Protein AF-A0A3D5H996-F1 (afdb_monomer)

Sequence (62 aa):
EPLPMNRFRPNLVVRGCAPYAEDLWNDIQIGDVRLHVVKPCERCAITTVNQLTGEKGKEPLR

pLDDT: mean 93.14, std 6.09, range [61.25, 98.19]

Structure (mmCIF, N/CA/C/O backbone):
data_AF-A0A3D5H996-F1
#
_entry.id   AF-A0A3D5H996-F1
#
loop_
_atom_site.group_PDB
_atom_site.id
_atom_site.type_symbol
_atom_site.label_atom_id
_atom_site.label_alt_id
_atom_site.label_comp_id
_atom_site.label_asym_id
_atom_site.label_entity_id
_atom_site.label_seq_id
_atom_site.pdbx_PDB_ins_code
_atom_site.Cartn_x
_atom_site.Cartn_y
_atom_site.Cartn_z
_atom_site.occupancy
_atom_site.B_iso_or_equiv
_atom_site.auth_seq_id
_atom_site.auth_comp_id
_atom_site.auth_asym_id
_atom_site.auth_atom_id
_atom_site.pdbx_PDB_model_num
ATOM 1 N N . GLU A 1 1 ? 16.332 4.816 -7.288 1.00 69.81 1 GLU A N 1
ATOM 2 C CA . GLU A 1 1 ? 15.252 5.825 -7.269 1.00 69.81 1 GLU A CA 1
ATOM 3 C C . GLU A 1 1 ? 14.065 5.245 -6.505 1.00 69.81 1 GLU A C 1
ATOM 5 O O . GLU A 1 1 ? 13.839 4.045 -6.651 1.00 69.81 1 GLU A O 1
ATOM 10 N N . PRO A 1 2 ? 13.375 6.009 -5.638 1.00 83.81 2 PRO A N 1
ATOM 11 C CA . PRO A 1 2 ? 12.216 5.496 -4.909 1.00 83.81 2 PRO A CA 1
ATOM 12 C C . PRO A 1 2 ? 11.100 5.076 -5.872 1.00 83.81 2 PRO A C 1
ATOM 14 O O . PRO A 1 2 ? 10.837 5.752 -6.867 1.00 83.81 2 PRO A O 1
ATOM 17 N N . LEU A 1 3 ? 10.428 3.961 -5.575 1.00 86.62 3 LEU A N 1
ATOM 18 C CA . LEU A 1 3 ? 9.315 3.493 -6.396 1.00 86.62 3 LEU A CA 1
ATOM 19 C C . LEU A 1 3 ? 8.110 4.435 -6.214 1.00 86.62 3 LEU A C 1
ATOM 21 O O . LEU A 1 3 ? 7.707 4.685 -5.076 1.00 86.62 3 LEU A O 1
ATOM 25 N N . PRO A 1 4 ? 7.506 4.959 -7.295 1.00 91.19 4 PRO A N 1
ATOM 26 C CA . PRO A 1 4 ? 6.383 5.875 -7.1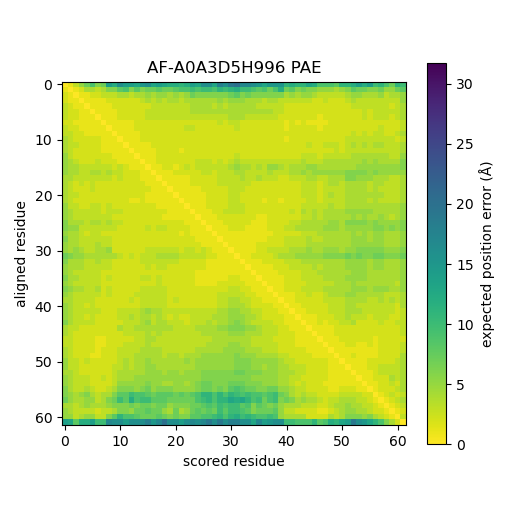63 1.00 91.19 4 PRO A CA 1
ATOM 27 C C . PRO A 1 4 ? 5.120 5.148 -6.679 1.00 91.19 4 PRO A C 1
ATOM 29 O O . PRO A 1 4 ? 4.823 4.025 -7.093 1.00 91.19 4 PRO A O 1
ATOM 32 N N . MET A 1 5 ? 4.326 5.829 -5.845 1.00 92.62 5 MET A N 1
ATOM 33 C CA . MET A 1 5 ? 3.111 5.259 -5.240 1.00 92.62 5 MET A CA 1
ATOM 34 C C . MET A 1 5 ? 2.047 4.831 -6.256 1.00 92.62 5 MET A C 1
ATOM 36 O O . MET A 1 5 ? 1.260 3.926 -5.981 1.00 92.62 5 MET A O 1
ATOM 40 N N . ASN A 1 6 ? 2.027 5.437 -7.446 1.00 93.44 6 ASN A N 1
ATOM 41 C CA . ASN A 1 6 ? 1.057 5.105 -8.492 1.00 93.44 6 ASN A CA 1
ATOM 42 C C . ASN A 1 6 ? 1.150 3.641 -8.963 1.00 93.44 6 ASN A C 1
ATOM 44 O O . ASN A 1 6 ? 0.150 3.099 -9.432 1.00 93.44 6 ASN A O 1
ATOM 48 N N . ARG A 1 7 ? 2.293 2.965 -8.771 1.00 93.19 7 ARG A N 1
ATOM 49 C CA . ARG A 1 7 ? 2.440 1.531 -9.070 1.00 93.19 7 ARG A CA 1
ATOM 50 C C . ARG A 1 7 ? 1.544 0.642 -8.209 1.00 93.19 7 ARG A C 1
ATOM 52 O O . ARG A 1 7 ? 1.140 -0.425 -8.657 1.00 93.19 7 ARG A O 1
ATOM 59 N N . PHE A 1 8 ? 1.198 1.091 -7.004 1.00 94.44 8 PHE A N 1
ATOM 60 C CA . PHE A 1 8 ? 0.326 0.371 -6.071 1.00 94.44 8 PHE A CA 1
ATOM 61 C C . PHE A 1 8 ? -1.158 0.711 -6.245 1.00 94.44 8 PHE A C 1
ATOM 63 O O . PHE A 1 8 ? -1.993 0.144 -5.542 1.00 94.44 8 PHE A O 1
ATOM 70 N N . ARG A 1 9 ? -1.475 1.633 -7.169 1.00 94.81 9 ARG A N 1
ATOM 71 C CA . ARG A 1 9 ? -2.831 2.086 -7.515 1.00 94.81 9 ARG A CA 1
ATOM 72 C C . ARG A 1 9 ? -3.727 2.390 -6.295 1.00 94.81 9 ARG A C 1
ATOM 74 O O . ARG A 1 9 ? -4.855 1.899 -6.243 1.00 94.81 9 ARG A O 1
ATOM 81 N N . PRO A 1 10 ? -3.250 3.167 -5.302 1.00 95.69 10 PRO A N 1
ATOM 82 C CA . PRO A 1 10 ? -4.080 3.541 -4.165 1.00 95.69 10 PRO A CA 1
ATOM 83 C C . PRO A 1 10 ? -5.162 4.542 -4.589 1.00 95.69 10 PRO A C 1
ATOM 85 O O . PRO A 1 10 ? -4.939 5.369 -5.471 1.00 95.69 10 PRO A O 1
ATOM 88 N N . ASN A 1 11 ? -6.306 4.514 -3.904 1.00 9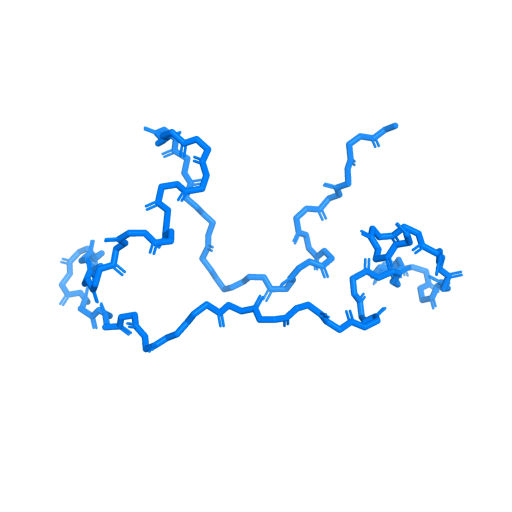5.75 11 ASN A N 1
ATOM 89 C CA . ASN A 1 11 ? -7.297 5.596 -3.977 1.00 95.75 11 ASN A CA 1
ATOM 90 C C . ASN A 1 11 ? -7.003 6.699 -2.946 1.00 95.75 11 ASN A C 1
ATOM 92 O O . ASN A 1 11 ? -7.296 7.865 -3.184 1.00 95.75 11 ASN A O 1
ATOM 96 N N . LEU A 1 12 ? -6.406 6.328 -1.808 1.00 94.94 12 LEU A N 1
ATOM 97 C CA . LEU A 1 12 ? -6.075 7.213 -0.692 1.00 94.94 12 LEU A CA 1
ATOM 98 C C . LEU A 1 12 ? -4.614 6.990 -0.287 1.00 94.94 12 LEU A C 1
ATOM 100 O O . LEU A 1 12 ? -4.175 5.848 -0.167 1.00 94.94 12 LEU A O 1
ATOM 104 N N . VAL A 1 13 ? -3.867 8.076 -0.078 1.00 95.44 13 VAL A N 1
ATOM 105 C CA . VAL A 1 13 ? -2.474 8.049 0.395 1.00 95.44 13 VAL A CA 1
ATOM 106 C C . VAL A 1 13 ? -2.379 8.906 1.651 1.00 95.44 13 VAL A C 1
ATOM 108 O O . VAL A 1 13 ? -2.690 10.095 1.610 1.00 95.44 13 VAL A O 1
ATOM 111 N N . VAL A 1 14 ? -1.941 8.305 2.756 1.00 95.00 14 VAL A N 1
ATOM 112 C CA . VAL A 1 14 ? -1.844 8.949 4.074 1.00 95.00 14 VAL A CA 1
ATOM 113 C C . VAL A 1 14 ? -0.375 9.245 4.397 1.00 95.00 14 VAL A C 1
ATOM 115 O O . VAL A 1 14 ? 0.523 8.534 3.950 1.00 95.00 14 VAL A O 1
ATOM 118 N N . ARG A 1 15 ? -0.110 10.327 5.136 1.00 95.75 15 ARG A N 1
ATOM 119 C CA . ARG A 1 15 ? 1.228 10.716 5.617 1.00 95.75 15 ARG A CA 1
ATOM 120 C C . ARG A 1 15 ? 1.171 11.016 7.115 1.00 95.75 15 ARG A C 1
ATOM 122 O O . ARG A 1 15 ? 0.105 11.335 7.628 1.00 95.75 15 ARG A O 1
ATOM 129 N N . GLY A 1 16 ? 2.322 10.979 7.787 1.00 96.50 16 GLY A N 1
ATOM 130 C CA . GLY A 1 16 ? 2.427 11.326 9.212 1.00 96.50 16 GLY A CA 1
ATOM 131 C C . GLY A 1 16 ? 2.121 10.173 10.172 1.00 96.50 16 GLY A C 1
ATOM 132 O O . GLY A 1 16 ? 1.852 10.416 11.342 1.00 96.50 16 GLY A O 1
ATOM 133 N N . CYS A 1 17 ? 2.170 8.931 9.694 1.00 96.12 17 CYS A N 1
ATOM 134 C CA . CYS A 1 17 ? 2.031 7.725 10.504 1.00 96.12 17 CYS A CA 1
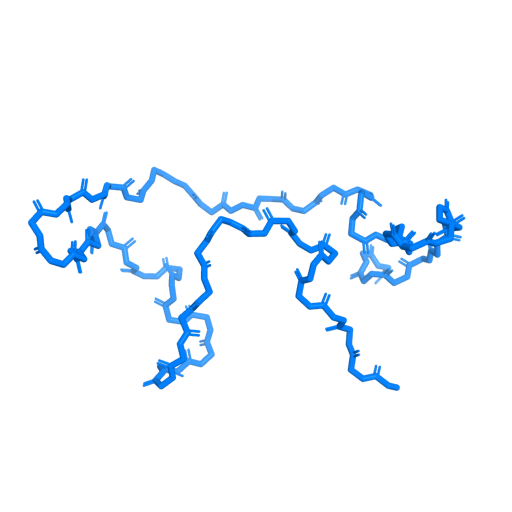ATOM 135 C C . CYS A 1 17 ? 3.318 6.888 10.469 1.00 96.12 17 CYS A C 1
ATOM 137 O O . CYS A 1 17 ? 4.200 7.114 9.634 1.00 96.12 17 CYS A O 1
ATOM 139 N N . ALA A 1 18 ? 3.427 5.922 11.383 1.00 97.56 18 ALA A N 1
ATOM 140 C CA . ALA A 1 18 ? 4.497 4.931 11.334 1.00 97.56 18 ALA A CA 1
ATOM 141 C C . ALA A 1 18 ? 4.403 4.088 10.040 1.00 97.56 18 ALA A C 1
ATOM 143 O O . ALA A 1 18 ? 3.308 3.951 9.484 1.00 97.56 18 ALA A O 1
ATOM 144 N N . PRO A 1 19 ? 5.521 3.518 9.549 1.00 95.75 19 PRO A N 1
ATOM 145 C CA . PRO A 1 19 ? 5.489 2.572 8.435 1.00 95.75 19 PRO A CA 1
ATOM 146 C C . PRO A 1 19 ? 4.526 1.413 8.714 1.00 95.75 19 PRO A C 1
ATOM 148 O O . PRO A 1 19 ? 4.556 0.861 9.814 1.00 95.75 19 PRO A O 1
ATOM 151 N N . TYR A 1 20 ? 3.708 1.050 7.723 1.00 94.44 20 TYR A N 1
ATOM 152 C CA . TYR A 1 20 ? 2.718 -0.035 7.804 1.00 94.44 20 TYR A CA 1
ATOM 153 C C . TYR A 1 20 ? 1.643 0.153 8.888 1.00 94.44 20 TYR A C 1
ATOM 155 O O . TYR A 1 20 ? 0.971 -0.801 9.274 1.00 94.44 20 TYR A O 1
ATOM 163 N N . ALA A 1 21 ? 1.456 1.375 9.404 1.00 96.44 21 ALA A N 1
ATOM 164 C CA . ALA A 1 21 ? 0.419 1.645 10.398 1.00 96.44 21 ALA A CA 1
ATOM 165 C C . ALA A 1 21 ? -0.986 1.278 9.890 1.00 96.44 21 ALA A C 1
ATOM 167 O O . ALA A 1 21 ? -1.841 0.909 10.693 1.00 96.44 21 ALA A O 1
ATOM 168 N N . GLU A 1 22 ? -1.206 1.355 8.575 1.00 95.50 22 GLU A N 1
ATOM 169 C CA . GLU A 1 22 ? -2.468 1.014 7.927 1.00 95.50 22 GLU A CA 1
ATOM 170 C C . GLU A 1 22 ? -2.887 -0.446 8.104 1.00 95.50 22 GLU A C 1
ATOM 172 O O . GLU A 1 22 ? -4.083 -0.729 8.093 1.00 95.50 22 GLU A O 1
ATOM 177 N N . ASP A 1 23 ? -1.939 -1.356 8.338 1.00 95.56 23 ASP A N 1
ATOM 178 C CA . ASP A 1 23 ? -2.229 -2.781 8.521 1.00 95.56 23 ASP A CA 1
ATOM 179 C C . ASP A 1 23 ? -2.989 -3.060 9.830 1.00 95.56 23 ASP A C 1
ATOM 181 O O . ASP A 1 23 ? -3.593 -4.120 9.987 1.00 95.56 23 ASP A O 1
ATOM 185 N N . LEU A 1 24 ? -2.974 -2.107 10.770 1.00 95.44 24 LEU A N 1
ATOM 186 C CA . LEU A 1 24 ? -3.654 -2.198 12.066 1.00 95.44 24 LEU A CA 1
ATOM 187 C C . LEU A 1 24 ? -4.957 -1.388 12.123 1.00 95.44 24 LEU A C 1
ATOM 189 O O . LEU A 1 24 ? -5.633 -1.383 13.155 1.00 95.44 24 LEU A O 1
ATOM 193 N N . TRP A 1 25 ? -5.309 -0.660 11.062 1.00 96.19 25 TRP A N 1
ATOM 194 C CA . TRP A 1 25 ? -6.535 0.133 11.039 1.00 96.19 25 TRP A CA 1
ATOM 195 C C . TRP A 1 25 ? -7.728 -0.764 10.730 1.00 96.19 25 TRP A C 1
ATOM 197 O O . TRP A 1 25 ? -7.752 -1.429 9.703 1.00 96.19 25 TRP A O 1
ATOM 207 N N . ASN A 1 26 ? -8.745 -0.734 11.591 1.00 97.50 26 ASN A N 1
ATOM 208 C CA . ASN A 1 26 ? -10.028 -1.392 11.323 1.00 97.50 26 ASN A CA 1
ATOM 209 C C . ASN A 1 26 ? -11.031 -0.419 10.69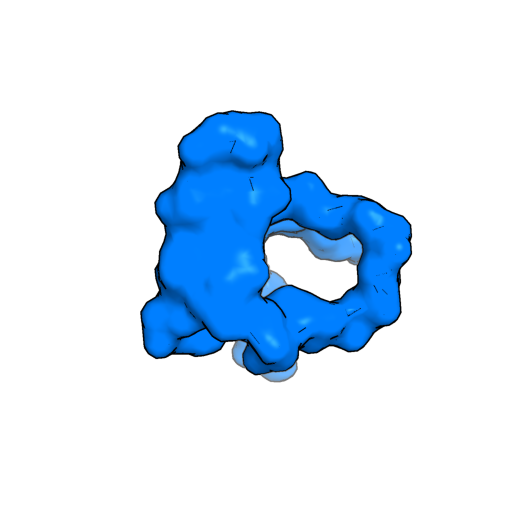0 1.00 97.50 26 ASN A C 1
ATOM 211 O O . ASN A 1 26 ? -11.803 -0.795 9.813 1.00 97.50 26 ASN A O 1
ATOM 215 N N . ASP A 1 27 ? -10.980 0.852 11.088 1.00 97.31 27 ASP A N 1
ATOM 216 C CA . ASP A 1 27 ? -11.896 1.896 10.641 1.00 97.31 27 ASP A CA 1
ATOM 217 C C . ASP A 1 27 ? -11.125 3.188 10.360 1.00 97.31 27 ASP A C 1
ATOM 219 O O . ASP A 1 27 ? -10.211 3.563 11.098 1.00 97.31 27 ASP A O 1
ATOM 223 N N . ILE A 1 28 ? -11.504 3.881 9.287 1.00 96.88 28 ILE A N 1
ATOM 224 C CA . ILE A 1 28 ? -10.914 5.151 8.859 1.00 96.88 28 ILE A CA 1
ATOM 225 C C . ILE A 1 28 ? -12.037 6.184 8.739 1.00 96.88 28 ILE A C 1
ATOM 227 O O . ILE A 1 28 ? -13.020 5.969 8.026 1.00 96.88 28 ILE A O 1
ATOM 231 N N . GLN A 1 29 ? -11.873 7.325 9.408 1.00 97.56 29 GLN A N 1
ATOM 232 C CA . GLN A 1 29 ? -12.757 8.486 9.293 1.00 97.56 29 GLN A CA 1
ATOM 233 C C . GLN A 1 29 ? -12.046 9.600 8.519 1.00 97.56 29 GLN A C 1
ATOM 235 O O . GLN A 1 29 ? -10.952 10.017 8.897 1.00 97.56 29 GLN A O 1
ATOM 240 N N . ILE A 1 30 ? -12.685 10.117 7.468 1.00 96.81 30 ILE A N 1
ATOM 241 C CA . ILE A 1 30 ? -12.202 11.266 6.691 1.00 96.81 30 ILE A CA 1
ATOM 242 C C . ILE A 1 30 ? -13.354 12.264 6.550 1.00 96.81 30 ILE A C 1
ATOM 244 O O . ILE A 1 30 ? -14.282 12.039 5.773 1.00 96.81 30 ILE A O 1
ATOM 248 N N . GLY A 1 31 ? -13.317 13.362 7.312 1.00 96.56 31 GLY A N 1
ATOM 249 C CA . GLY A 1 31 ? -14.455 14.285 7.403 1.00 96.56 31 GLY A CA 1
ATOM 250 C C . GLY A 1 31 ? -15.684 13.547 7.932 1.00 96.56 31 GLY A C 1
ATOM 251 O O . GLY A 1 31 ? -15.604 12.954 9.002 1.00 96.56 31 GLY A O 1
ATOM 252 N N . ASP A 1 32 ? -16.763 13.500 7.150 1.00 98.12 32 ASP A N 1
ATOM 253 C CA . ASP A 1 32 ? -17.999 12.770 7.481 1.00 98.12 32 ASP A CA 1
ATOM 254 C C . ASP A 1 32 ? -18.047 11.335 6.915 1.00 98.12 32 ASP A C 1
ATOM 256 O O . ASP A 1 32 ? -18.977 10.577 7.197 1.00 98.12 32 ASP A O 1
ATOM 260 N N . VAL A 1 33 ? -17.044 10.926 6.130 1.00 98.19 33 VAL A N 1
ATOM 261 C CA . VAL A 1 33 ? -17.003 9.605 5.485 1.00 98.19 33 VAL A CA 1
ATOM 262 C C . VAL A 1 33 ? -16.330 8.576 6.391 1.00 98.19 33 VAL A C 1
ATOM 26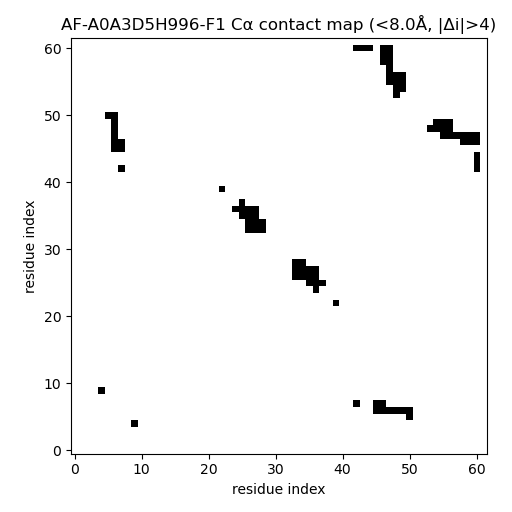4 O O . VAL A 1 33 ? -15.203 8.780 6.847 1.00 98.19 33 VAL A O 1
ATOM 267 N N . ARG A 1 34 ? -17.002 7.434 6.588 1.00 97.88 34 ARG A N 1
ATOM 268 C CA . ARG A 1 34 ? -16.466 6.248 7.273 1.00 97.88 34 ARG A CA 1
ATOM 269 C C . ARG A 1 34 ? -16.150 5.134 6.294 1.00 97.88 34 ARG A C 1
ATOM 271 O O . ARG A 1 34 ? -16.988 4.777 5.471 1.00 97.88 34 ARG A O 1
ATOM 278 N N . LEU A 1 35 ? -14.959 4.567 6.429 1.00 97.81 35 LEU A N 1
ATOM 279 C CA . LEU A 1 35 ? -14.486 3.418 5.670 1.00 97.81 35 LEU A CA 1
ATOM 280 C C . LEU A 1 35 ? -14.109 2.313 6.653 1.00 97.81 35 LEU A C 1
ATOM 282 O O . LEU A 1 35 ? -13.390 2.569 7.615 1.00 97.81 35 LEU A O 1
ATOM 286 N N . HIS A 1 36 ? -14.560 1.093 6.383 1.00 97.69 36 HIS A N 1
ATOM 287 C CA . HIS A 1 36 ? -14.133 -0.091 7.119 1.00 97.69 36 HIS A CA 1
ATOM 288 C C . HIS A 1 36 ? -13.048 -0.826 6.326 1.00 97.69 36 HIS A C 1
ATOM 290 O O . HIS A 1 36 ? -13.192 -1.039 5.116 1.00 97.69 36 HIS A O 1
ATOM 296 N N . VAL A 1 37 ? -11.958 -1.203 6.988 1.00 96.81 37 VAL A N 1
ATOM 297 C CA . VAL A 1 37 ? -10.829 -1.897 6.364 1.00 96.81 37 VAL A CA 1
ATOM 298 C C . VAL A 1 37 ? -11.112 -3.393 6.368 1.00 96.81 37 VAL A C 1
ATOM 300 O O . VAL A 1 37 ? -11.055 -4.058 7.393 1.00 96.81 37 VAL A O 1
ATOM 303 N N . VAL A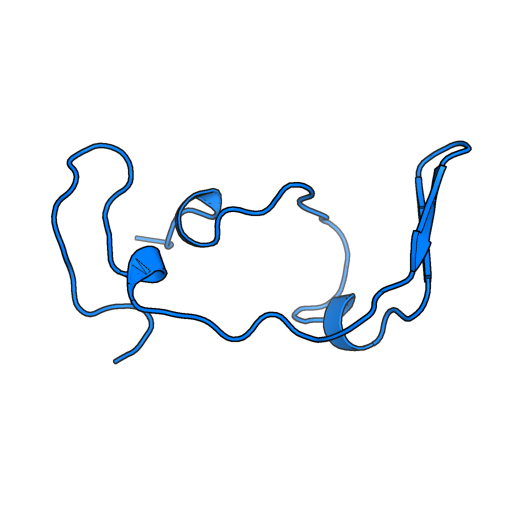 1 38 ? -11.430 -3.933 5.192 1.00 96.50 38 VAL A N 1
ATOM 304 C CA . VAL A 1 38 ? -11.876 -5.330 5.073 1.00 96.50 38 VAL A CA 1
ATOM 305 C C . VAL A 1 38 ? 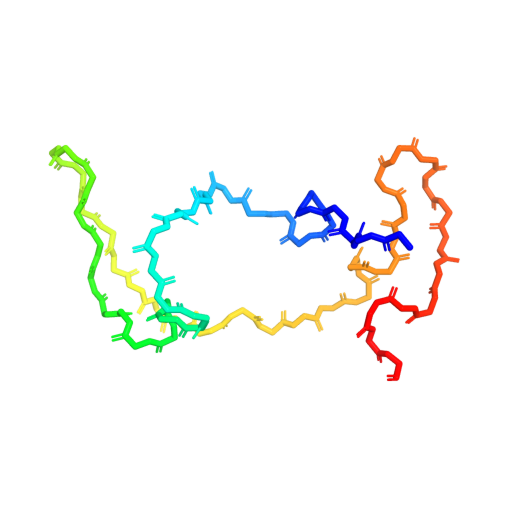-10.711 -6.318 5.122 1.00 96.50 38 VAL A C 1
ATOM 307 O O . VAL A 1 38 ? -10.827 -7.380 5.727 1.00 96.50 38 VAL A O 1
ATOM 310 N N . LYS A 1 39 ? -9.608 -6.018 4.427 1.00 94.88 39 LYS A N 1
ATOM 311 C CA . LYS A 1 39 ? -8.436 -6.899 4.358 1.00 94.88 39 LYS A CA 1
ATOM 312 C C . LYS A 1 39 ? -7.188 -6.177 3.833 1.00 94.88 39 LYS A C 1
ATOM 314 O O . LYS A 1 39 ? -7.336 -5.218 3.067 1.00 94.88 39 LYS A O 1
ATOM 319 N N . PRO A 1 40 ? -5.981 -6.699 4.123 1.00 94.31 40 PRO A N 1
ATOM 320 C CA . PRO A 1 40 ? -4.756 -6.288 3.445 1.00 94.31 40 PRO A CA 1
ATOM 321 C C . PRO A 1 40 ? -4.819 -6.487 1.923 1.00 94.31 40 PRO A C 1
ATOM 323 O O . PRO A 1 40 ? -5.500 -7.378 1.400 1.00 94.31 40 PRO A O 1
ATOM 326 N N . CYS A 1 41 ? -4.077 -5.652 1.193 1.00 93.88 41 CYS A N 1
ATOM 327 C CA . CYS A 1 41 ? -3.990 -5.716 -0.264 1.00 93.88 41 CYS A CA 1
ATOM 328 C C . CYS A 1 41 ? -2.792 -6.566 -0.702 1.00 93.88 41 CYS A C 1
ATOM 330 O O . CYS A 1 41 ? -1.656 -6.091 -0.744 1.00 93.88 41 CYS A O 1
ATOM 332 N N . GLU A 1 42 ? -3.062 -7.812 -1.084 1.00 93.31 42 GLU A N 1
ATOM 333 C CA . GLU A 1 42 ? -2.076 -8.665 -1.747 1.00 93.31 42 GLU A CA 1
ATOM 334 C C . GLU A 1 42 ? -1.628 -8.037 -3.070 1.00 93.31 42 GLU A C 1
ATOM 336 O O . GLU A 1 42 ? -2.435 -7.542 -3.866 1.00 93.31 42 GLU A O 1
ATOM 341 N N . ARG A 1 43 ? -0.316 -8.033 -3.308 1.00 94.19 43 ARG A N 1
ATOM 342 C CA . ARG A 1 43 ? 0.265 -7.382 -4.482 1.00 94.19 43 ARG A CA 1
ATOM 343 C C . ARG A 1 43 ? 0.401 -8.376 -5.628 1.00 94.19 43 ARG A C 1
ATOM 345 O O . ARG A 1 43 ? 0.968 -9.450 -5.473 1.00 94.19 43 ARG A O 1
ATOM 352 N N . CYS A 1 44 ? -0.089 -7.980 -6.798 1.00 93.00 44 CYS A N 1
ATOM 353 C CA . CYS A 1 44 ? 0.066 -8.721 -8.045 1.00 93.00 44 CYS A CA 1
ATOM 354 C C . CYS A 1 44 ? 1.054 -8.014 -8.981 1.00 93.00 44 CYS A C 1
ATOM 356 O O . CYS A 1 44 ? 1.404 -6.853 -8.761 1.00 93.00 44 CYS A O 1
ATOM 358 N N . ALA A 1 45 ? 1.439 -8.687 -10.071 1.00 93.94 45 ALA A N 1
ATOM 359 C CA . ALA A 1 45 ? 2.437 -8.236 -11.050 1.00 93.94 45 ALA A CA 1
ATOM 360 C C . ALA A 1 45 ? 2.238 -6.815 -11.617 1.00 93.94 45 ALA A C 1
ATOM 362 O O . ALA A 1 45 ? 3.165 -6.249 -12.184 1.00 93.94 45 ALA A O 1
ATOM 363 N N . ILE A 1 46 ? 1.061 -6.205 -11.452 1.00 93.31 46 ILE A N 1
ATOM 364 C CA . ILE A 1 46 ? 0.807 -4.812 -11.838 1.00 93.31 46 ILE A CA 1
ATOM 365 C C . ILE A 1 46 ? 1.785 -3.833 -11.180 1.00 93.31 46 ILE A C 1
ATOM 367 O O . ILE A 1 46 ? 2.175 -2.856 -11.819 1.00 93.31 46 ILE A O 1
ATOM 371 N N . THR A 1 47 ?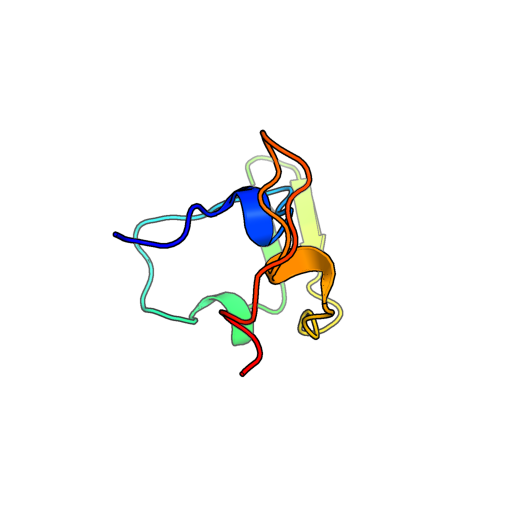 2.248 -4.103 -9.956 1.00 94.50 47 THR A N 1
ATOM 372 C CA . THR A 1 47 ? 3.232 -3.235 -9.289 1.00 94.50 47 THR A CA 1
ATOM 373 C C . THR A 1 47 ? 4.578 -3.187 -10.020 1.00 94.50 47 THR A C 1
ATOM 375 O O . THR A 1 47 ? 5.330 -2.225 -9.849 1.00 94.50 47 THR A O 1
ATOM 378 N N . THR A 1 48 ? 4.878 -4.158 -10.892 1.00 94.62 48 THR A N 1
ATOM 379 C CA . THR A 1 48 ? 6.118 -4.174 -11.680 1.00 94.62 48 THR A CA 1
ATOM 380 C C . THR A 1 48 ? 6.025 -3.393 -12.992 1.00 94.62 48 THR A C 1
ATOM 382 O O . THR A 1 48 ? 7.044 -3.161 -13.645 1.00 94.62 48 THR A O 1
ATOM 385 N N . VAL A 1 49 ? 4.835 -2.907 -13.357 1.00 93.62 49 VAL A N 1
ATOM 386 C CA . VAL A 1 49 ? 4.593 -2.137 -14.584 1.00 93.62 49 VAL A CA 1
ATOM 387 C C . VAL A 1 49 ? 4.862 -0.649 -14.355 1.00 93.62 49 VAL A C 1
ATOM 389 O O . VAL A 1 49 ? 4.299 -0.033 -13.443 1.00 93.62 49 VAL A O 1
ATOM 392 N N . ASN A 1 50 ? 5.686 -0.042 -15.212 1.00 92.31 50 ASN A N 1
ATOM 393 C CA . ASN A 1 50 ? 5.788 1.412 -15.303 1.00 92.31 50 ASN A CA 1
ATOM 394 C C . ASN A 1 50 ? 4.466 1.975 -15.848 1.00 92.31 50 ASN A C 1
ATOM 396 O O . ASN A 1 50 ? 4.113 1.731 -16.996 1.00 92.31 50 ASN A O 1
ATOM 400 N N . GLN A 1 51 ? 3.737 2.736 -15.029 1.00 91.12 51 GLN A N 1
ATOM 401 C CA . GLN A 1 51 ? 2.406 3.235 -15.392 1.00 91.12 51 GLN A CA 1
ATOM 402 C C . GLN A 1 51 ? 2.427 4.309 -16.496 1.00 91.12 51 GLN A C 1
ATOM 404 O O . GLN A 1 51 ? 1.381 4.580 -17.073 1.00 91.12 51 GLN A O 1
ATOM 409 N N . LEU A 1 52 ? 3.585 4.916 -16.789 1.00 91.12 52 LEU A N 1
ATOM 410 C CA . LEU A 1 52 ? 3.731 5.899 -17.866 1.00 91.12 52 LEU A CA 1
ATOM 411 C C . LEU A 1 52 ? 4.076 5.235 -19.206 1.00 91.12 52 LEU A C 1
ATOM 413 O O . LEU A 1 52 ? 3.505 5.600 -20.227 1.00 91.12 52 LEU A O 1
ATOM 417 N N . THR A 1 53 ? 5.004 4.273 -19.207 1.00 93.31 53 THR A N 1
ATOM 418 C CA . THR A 1 53 ? 5.523 3.650 -20.443 1.00 93.31 53 THR A CA 1
ATOM 419 C C . THR A 1 53 ? 4.864 2.314 -20.783 1.00 93.31 53 THR A C 1
ATOM 421 O O . THR A 1 53 ? 4.944 1.858 -21.918 1.00 93.31 53 THR A O 1
ATOM 424 N N . GLY A 1 54 ? 4.225 1.658 -19.812 1.00 93.31 54 GLY A N 1
ATOM 425 C CA . GLY A 1 54 ? 3.677 0.306 -19.952 1.00 93.31 54 GLY A CA 1
ATOM 426 C C . GLY A 1 54 ? 4.719 -0.815 -19.851 1.00 93.31 54 GLY A C 1
ATOM 427 O O . GLY A 1 54 ? 4.367 -1.993 -19.921 1.00 93.31 54 GLY A O 1
ATOM 428 N N . GLU A 1 55 ? 5.996 -0.485 -19.657 1.00 94.69 55 GLU A N 1
ATOM 429 C CA . GLU A 1 55 ? 7.074 -1.472 -19.594 1.00 94.69 55 GLU A CA 1
ATOM 430 C C . GLU A 1 55 ? 7.020 -2.301 -18.305 1.00 94.69 55 GLU A C 1
ATOM 432 O O . GLU A 1 55 ? 6.814 -1.780 -17.202 1.00 94.69 55 GLU A O 1
ATOM 437 N N . LYS A 1 56 ? 7.239 -3.614 -18.441 1.00 93.12 56 LYS A N 1
ATOM 438 C CA . LYS A 1 56 ? 7.259 -4.567 -17.325 1.00 93.12 56 LYS A CA 1
ATOM 439 C C . LYS A 1 56 ? 8.663 -4.689 -16.744 1.00 93.12 56 LYS A C 1
ATOM 441 O O . LYS A 1 56 ? 9.613 -5.009 -17.453 1.00 93.12 56 LYS A O 1
ATOM 446 N N . GLY A 1 57 ? 8.768 -4.501 -15.435 1.00 90.00 57 GLY A N 1
ATOM 447 C CA . GLY A 1 57 ? 9.955 -4.791 -14.641 1.00 90.00 57 GLY A CA 1
ATOM 448 C C . GLY A 1 57 ? 9.787 -6.047 -13.790 1.00 90.00 57 GLY A C 1
ATOM 449 O O . GLY A 1 57 ? 8.817 -6.798 -13.922 1.00 90.00 57 GLY A O 1
ATOM 450 N N . LYS A 1 58 ? 10.750 -6.260 -12.894 1.00 86.00 58 LYS A N 1
ATOM 451 C CA . LYS A 1 58 ? 10.734 -7.365 -11.928 1.00 86.00 58 LYS A CA 1
ATOM 452 C C . LYS A 1 58 ? 10.538 -6.901 -10.476 1.00 86.00 58 LYS A C 1
ATOM 454 O O . LYS A 1 58 ? 9.869 -7.585 -9.716 1.00 86.00 58 LYS A O 1
ATOM 459 N N . GLU A 1 59 ? 11.027 -5.716 -10.127 1.00 86.31 59 GLU A N 1
ATOM 460 C CA . GLU A 1 59 ? 10.706 -5.045 -8.862 1.00 86.31 59 GLU A CA 1
ATOM 461 C C . GLU A 1 59 ? 9.266 -4.503 -8.877 1.00 86.31 59 GLU A C 1
ATOM 463 O O . GLU A 1 59 ? 8.839 -4.019 -9.933 1.00 86.31 59 GLU A O 1
ATOM 468 N N . PRO A 1 60 ? 8.514 -4.527 -7.756 1.00 86.44 60 PRO A N 1
ATOM 469 C CA . PRO A 1 60 ? 8.956 -4.843 -6.387 1.00 86.44 60 PRO A CA 1
ATOM 470 C C . PRO A 1 60 ? 8.599 -6.258 -5.878 1.00 86.44 60 PRO A C 1
ATOM 472 O O . PRO A 1 60 ? 8.602 -6.479 -4.674 1.00 86.44 60 PRO A O 1
ATOM 475 N N . LEU A 1 61 ? 8.202 -7.200 -6.739 1.00 84.81 61 LEU A N 1
ATOM 476 C CA . LEU A 1 61 ? 7.701 -8.525 -6.311 1.00 84.81 61 LEU A CA 1
ATOM 477 C C . LEU A 1 61 ? 8.746 -9.638 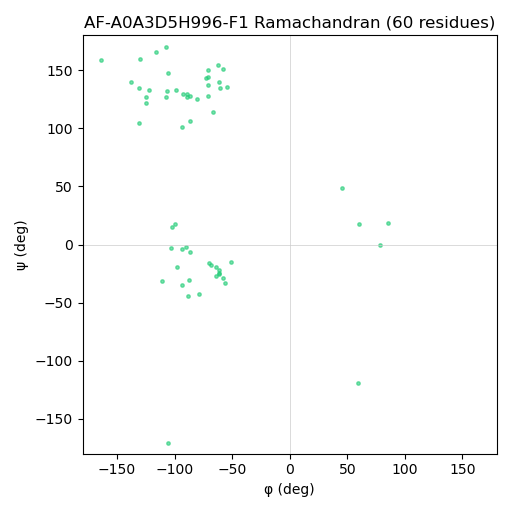-6.401 1.00 84.81 61 LEU A C 1
ATOM 479 O O . LEU A 1 61 ? 8.383 -10.811 -6.510 1.00 84.81 61 LEU A O 1
ATOM 483 N N . ARG A 1 62 ? 10.019 -9.264 -6.482 1.00 61.25 62 ARG A N 1
ATOM 484 C CA . ARG A 1 62 ? 11.094 -10.178 -6.832 1.00 61.25 62 ARG A CA 1
ATOM 485 C C . ARG A 1 62 ? 11.780 -10.785 -5.627 1.00 61.25 62 ARG A C 1
ATOM 487 O O . ARG A 1 62 ? 11.936 -10.062 -4.623 1.00 61.25 62 ARG A O 1
#

Radius of gyration: 14.03 Å; Cα contacts (8 Å, |Δi|>4): 45; chains: 1; bounding box: 33×24×32 Å

Foldseek 3Di:
DDQDPVLVVDPDDDDDDDPPPVQPDQWDDDPPDIDGDDHDDDDDQSSQADPVPRDGHDPPVD

Mean predicted aligned error: 3.43 Å

Solvent-accessible surface area (backbone atoms only — not comparable to full-atom values): 4401 Å² total; per-residue (Å²): 131,85,82,63,69,72,39,72,65,66,94,75,87,87,80,96,69,64,89,74,51,71,81,74,48,57,66,47,78,58,91,93,47,77,46,74,56,86,71,87,84,83,86,59,76,63,45,18,30,41,87,87,81,67,49,78,58,60,57,82,83,111

Secondary structure (DSSP, 8-state):
-PPPGGGG--S----SS-TTGGGG-SEEEETTEEEE--------GGGGB-TTT--B--TT--